Protein AF-A0A7R9W683-F1 (afdb_monomer_lite)

Structure (mmCIF, N/CA/C/O backbone):
data_AF-A0A7R9W683-F1
#
_entry.id   AF-A0A7R9W683-F1
#
loop_
_atom_site.group_PDB
_atom_site.id
_atom_site.type_symbol
_atom_site.label_atom_id
_atom_site.label_alt_id
_atom_site.label_comp_id
_atom_site.label_asym_id
_atom_site.label_entity_id
_atom_site.label_seq_id
_atom_site.pdbx_PDB_ins_code
_atom_site.Cartn_x
_atom_site.Cartn_y
_atom_site.Cartn_z
_atom_site.occupancy
_atom_site.B_iso_or_equiv
_atom_site.auth_seq_id
_atom_site.auth_comp_id
_atom_site.auth_asym_id
_atom_site.auth_atom_id
_atom_site.pdbx_PDB_model_num
ATOM 1 N N . LEU A 1 1 ? 19.081 -2.333 -15.603 1.00 41.56 1 LEU A N 1
ATOM 2 C CA . LEU A 1 1 ? 18.256 -3.449 -15.093 1.00 41.56 1 LEU A CA 1
ATOM 3 C C . LEU A 1 1 ? 17.687 -4.177 -16.300 1.00 41.56 1 LEU A C 1
ATOM 5 O O . LEU A 1 1 ? 17.137 -3.518 -17.168 1.00 41.56 1 LEU A O 1
ATOM 9 N N . SER A 1 2 ? 17.939 -5.477 -16.445 1.00 32.34 2 SER A N 1
ATOM 10 C CA . SER A 1 2 ? 17.509 -6.269 -17.605 1.00 32.34 2 SER A CA 1
ATOM 11 C C . SER A 1 2 ? 16.665 -7.442 -17.112 1.00 32.34 2 SER A C 1
ATOM 13 O O . SER A 1 2 ? 17.072 -8.120 -16.173 1.00 32.34 2 SER A O 1
ATOM 15 N N . SER A 1 3 ? 15.513 -7.635 -17.761 1.00 38.41 3 SER A N 1
ATOM 16 C CA . SER A 1 3 ? 14.578 -8.766 -17.687 1.00 38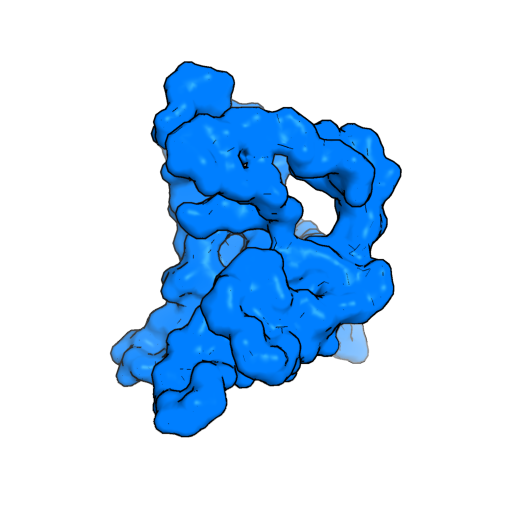.41 3 SER A CA 1
ATOM 17 C C . SER A 1 3 ? 13.923 -9.090 -16.333 1.00 38.41 3 SER A C 1
ATOM 19 O O . SER A 1 3 ? 14.549 -9.675 -15.454 1.00 38.41 3 SER A O 1
ATOM 21 N N . ASN A 1 4 ? 12.611 -8.837 -16.258 1.00 45.38 4 ASN A N 1
ATOM 22 C CA . ASN A 1 4 ? 11.605 -9.715 -15.641 1.00 45.38 4 ASN A CA 1
ATOM 23 C C . ASN A 1 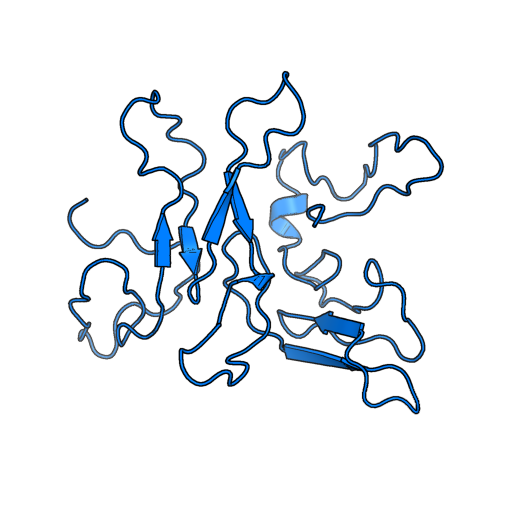4 ? 11.922 -10.294 -14.253 1.00 45.38 4 ASN A C 1
ATOM 25 O O . ASN A 1 4 ? 11.762 -11.497 -14.036 1.00 45.38 4 ASN A O 1
ATOM 29 N N . GLN A 1 5 ? 12.313 -9.463 -13.289 1.00 44.56 5 GLN A N 1
ATOM 30 C CA . GLN A 1 5 ? 12.116 -9.861 -11.897 1.00 44.56 5 GLN A CA 1
ATOM 31 C C . GLN A 1 5 ? 10.665 -9.542 -11.512 1.00 44.56 5 GLN A C 1
ATOM 33 O O . GLN A 1 5 ? 10.248 -8.395 -11.680 1.00 44.56 5 GLN A O 1
ATOM 38 N N . PRO A 1 6 ? 9.879 -10.538 -11.064 1.00 47.56 6 PRO A N 1
ATOM 39 C CA . PRO A 1 6 ? 8.508 -10.311 -10.641 1.00 47.56 6 PRO A CA 1
ATOM 40 C C . PRO A 1 6 ? 8.527 -9.353 -9.453 1.00 47.56 6 PRO A C 1
ATOM 42 O O . PRO A 1 6 ? 9.216 -9.601 -8.462 1.00 47.56 6 PRO A O 1
ATOM 45 N N . VAL A 1 7 ? 7.794 -8.248 -9.557 1.00 57.78 7 VAL A N 1
ATOM 46 C CA . VAL A 1 7 ? 7.534 -7.424 -8.376 1.00 57.78 7 VAL A CA 1
ATOM 47 C C . VAL A 1 7 ? 6.704 -8.273 -7.400 1.00 57.78 7 VAL A C 1
ATOM 49 O O . VAL A 1 7 ? 5.798 -8.975 -7.856 1.00 57.78 7 VAL A O 1
ATOM 52 N N . PRO A 1 8 ? 7.013 -8.280 -6.089 1.00 53.69 8 PRO A N 1
ATOM 53 C CA . PRO A 1 8 ? 6.605 -9.362 -5.179 1.00 53.69 8 PRO A CA 1
ATOM 54 C C . PRO A 1 8 ? 5.096 -9.590 -5.010 1.00 53.69 8 PRO A C 1
ATOM 56 O O . PRO A 1 8 ? 4.707 -10.581 -4.402 1.00 53.69 8 PRO A O 1
ATOM 59 N N . PHE A 1 9 ? 4.259 -8.685 -5.513 1.00 61.69 9 PHE A N 1
ATOM 60 C CA . PHE A 1 9 ? 2.810 -8.682 -5.324 1.00 61.69 9 PHE A CA 1
ATOM 61 C C . PHE A 1 9 ? 2.009 -8.664 -6.641 1.00 61.69 9 PHE A C 1
ATOM 63 O O . PHE A 1 9 ? 0.784 -8.609 -6.602 1.00 61.69 9 PHE A O 1
ATOM 70 N N . LEU A 1 10 ? 2.657 -8.684 -7.819 1.00 66.19 10 LEU A N 1
ATOM 71 C CA . LEU A 1 10 ? 1.923 -8.880 -9.074 1.00 66.19 10 LEU A CA 1
ATOM 72 C C . LEU A 1 10 ? 1.646 -10.371 -9.271 1.00 66.19 10 LEU A C 1
ATOM 74 O O . LEU A 1 10 ? 2.488 -11.118 -9.769 1.00 66.19 10 LEU A O 1
ATOM 78 N N . ASP A 1 11 ? 0.429 -10.782 -8.928 1.00 64.75 11 ASP A N 1
ATOM 79 C CA . ASP A 1 11 ? -0.003 -12.183 -8.978 1.00 64.75 11 ASP A CA 1
ATOM 80 C C . ASP A 1 11 ? -0.111 -12.746 -10.406 1.00 64.75 11 ASP A C 1
ATOM 82 O O . ASP A 1 11 ? -0.113 -13.964 -10.609 1.00 64.75 11 ASP A O 1
ATOM 86 N N . LYS A 1 12 ? -0.193 -11.874 -11.421 1.00 73.44 12 LYS A N 1
ATOM 87 C CA . LYS A 1 12 ? -0.367 -12.268 -12.824 1.00 73.44 12 LYS A CA 1
ATOM 88 C C . LYS A 1 12 ? 0.581 -11.510 -13.749 1.00 73.44 12 LYS A C 1
ATOM 90 O O . LYS A 1 12 ? 0.405 -10.330 -14.018 1.00 73.44 12 LYS A O 1
ATOM 95 N N . LEU A 1 13 ? 1.562 -12.237 -14.280 1.00 71.81 13 LEU A N 1
ATOM 96 C CA . LEU A 1 13 ? 2.600 -11.708 -15.181 1.00 71.81 13 LEU A CA 1
ATOM 97 C C . LEU A 1 13 ? 2.430 -12.171 -16.632 1.00 71.81 13 LEU A C 1
ATOM 99 O O . LEU A 1 13 ? 3.130 -11.707 -17.526 1.00 71.81 13 LEU A O 1
ATOM 103 N N . SER A 1 14 ? 1.529 -13.125 -16.863 1.00 80.56 14 SER A N 1
ATOM 104 C CA . SER A 1 14 ? 1.154 -13.585 -18.197 1.00 80.56 14 SER A CA 1
ATOM 105 C C . SER A 1 14 ? -0.266 -14.147 -18.195 1.00 80.56 14 SER A C 1
ATOM 107 O O . SER A 1 14 ? -0.787 -14.574 -17.160 1.00 80.56 14 SER A O 1
ATOM 109 N N . GLU A 1 15 ? -0.895 -14.168 -19.363 1.00 82.00 15 GLU A N 1
ATOM 110 C CA . GLU A 1 15 ? -2.189 -14.800 -19.605 1.00 82.00 15 GLU A CA 1
ATOM 111 C C . GLU A 1 15 ? -2.097 -15.640 -20.874 1.00 82.00 15 GLU A C 1
ATOM 113 O O . GLU A 1 15 ? -1.638 -15.159 -21.899 1.00 82.00 15 GLU A O 1
ATOM 118 N N . ASN A 1 16 ? -2.480 -16.919 -20.812 1.00 86.44 16 ASN A N 1
ATOM 119 C CA . ASN A 1 16 ? -2.367 -17.852 -21.945 1.00 86.44 16 ASN A CA 1
ATOM 120 C C . ASN A 1 16 ? -0.946 -17.966 -22.546 1.00 86.44 16 ASN A C 1
ATOM 122 O O . ASN A 1 16 ? -0.788 -18.333 -23.708 1.00 86.44 16 ASN A O 1
ATOM 126 N N . GLY A 1 17 ? 0.093 -17.691 -21.748 1.00 83.00 17 GLY A N 1
ATOM 127 C CA . GLY A 1 17 ? 1.488 -17.656 -22.205 1.00 83.00 17 GLY A CA 1
ATOM 128 C C . GLY A 1 17 ? 1.892 -16.356 -22.914 1.00 83.00 17 GLY A C 1
ATOM 129 O O . GLY A 1 17 ? 3.010 -16.271 -23.415 1.00 83.00 17 GLY A O 1
ATOM 130 N N . GLU A 1 18 ? 1.011 -15.357 -22.947 1.00 80.56 18 GLU A N 1
ATOM 131 C CA . GLU A 1 18 ? 1.241 -14.025 -23.508 1.00 80.56 18 GLU A CA 1
ATOM 132 C C . GLU A 1 18 ? 1.583 -13.031 -22.389 1.00 80.56 18 GLU A C 1
ATOM 134 O O . GLU A 1 18 ? 1.062 -13.132 -21.277 1.00 80.56 18 GLU A O 1
ATOM 139 N N . PHE A 1 19 ? 2.464 -12.073 -22.677 1.00 83.25 19 PHE A N 1
ATOM 140 C CA . PHE A 1 19 ? 2.863 -11.004 -21.759 1.00 83.25 19 PHE A CA 1
ATOM 141 C C . PHE A 1 19 ? 3.153 -9.719 -22.545 1.00 83.25 19 PHE A C 1
ATOM 143 O O . PHE A 1 19 ? 3.498 -9.780 -23.729 1.00 83.25 19 PHE A O 1
ATOM 150 N N . CYS A 1 20 ? 3.029 -8.565 -21.892 1.00 83.94 20 CYS A N 1
ATOM 151 C CA . CYS A 1 20 ? 3.414 -7.282 -22.471 1.00 83.94 20 CYS A CA 1
ATOM 152 C C . CYS A 1 20 ? 4.882 -6.951 -22.157 1.00 83.94 20 CYS A C 1
ATOM 154 O O . CYS A 1 20 ? 5.342 -7.124 -21.032 1.00 83.94 20 CYS A O 1
ATOM 156 N N . ASP A 1 21 ? 5.612 -6.461 -23.162 1.00 84.94 21 ASP A N 1
ATOM 157 C CA . ASP A 1 21 ? 6.947 -5.881 -22.985 1.00 84.94 21 ASP A CA 1
ATOM 158 C C . ASP A 1 21 ? 6.789 -4.390 -22.658 1.00 84.94 21 ASP A C 1
ATOM 160 O O . ASP A 1 21 ? 6.462 -3.582 -23.533 1.00 84.94 21 ASP A O 1
ATOM 164 N N . CYS A 1 22 ? 6.904 -4.049 -21.375 1.00 81.56 22 CYS A N 1
ATOM 165 C CA . CYS A 1 22 ? 6.576 -2.718 -20.878 1.00 81.56 22 CYS A CA 1
ATOM 166 C C . CYS A 1 22 ? 7.706 -1.710 -21.096 1.00 81.56 22 CYS A C 1
ATOM 168 O O . CYS A 1 22 ? 8.891 -2.023 -20.986 1.00 81.56 22 CYS A O 1
ATOM 170 N N . ALA A 1 23 ? 7.317 -0.462 -21.370 1.00 85.62 23 ALA A N 1
ATOM 171 C CA . ALA A 1 23 ? 8.251 0.654 -21.381 1.00 85.62 23 ALA A CA 1
ATOM 172 C C . ALA A 1 23 ? 8.852 0.880 -19.982 1.00 85.62 23 ALA A C 1
ATOM 174 O O . ALA A 1 23 ? 8.274 0.496 -18.966 1.00 85.62 23 ALA A O 1
ATOM 175 N N . GLU A 1 24 ? 10.006 1.544 -19.929 1.00 80.38 24 GLU A N 1
ATOM 176 C CA . GLU A 1 24 ? 10.659 1.903 -18.668 1.00 80.38 24 GLU A CA 1
ATOM 177 C C . GLU A 1 24 ? 9.709 2.688 -17.745 1.00 80.38 24 GLU A C 1
ATOM 179 O O . GLU A 1 24 ? 9.012 3.604 -18.189 1.00 80.38 24 GLU A O 1
ATOM 184 N N . GLY A 1 25 ? 9.662 2.299 -16.466 1.00 78.06 25 GLY A N 1
ATOM 185 C CA . GLY A 1 25 ? 8.756 2.878 -15.468 1.00 78.06 25 GLY A CA 1
ATOM 186 C C . GLY A 1 25 ? 7.320 2.339 -15.500 1.00 78.06 25 GLY A C 1
ATOM 187 O O . GLY A 1 25 ? 6.474 2.857 -14.773 1.00 78.06 25 GLY A O 1
ATOM 188 N N . TRP A 1 26 ? 7.029 1.311 -16.309 1.00 82.81 26 TRP A N 1
ATOM 189 C CA . TRP A 1 26 ? 5.717 0.658 -16.383 1.00 82.81 26 TRP A CA 1
ATOM 190 C C . TRP A 1 26 ? 5.795 -0.854 -16.151 1.00 82.81 26 TRP A C 1
ATOM 192 O O . TRP A 1 26 ? 6.744 -1.517 -16.562 1.00 82.81 26 TRP A O 1
ATOM 202 N N . THR A 1 27 ? 4.777 -1.407 -15.494 1.00 82.31 27 THR A N 1
ATOM 203 C CA . THR A 1 27 ? 4.651 -2.834 -15.159 1.00 82.31 27 THR A CA 1
ATOM 204 C C . THR A 1 27 ? 3.176 -3.245 -15.065 1.00 82.31 27 THR A C 1
ATOM 206 O O . THR A 1 27 ? 2.288 -2.415 -15.249 1.00 82.31 27 THR A O 1
ATOM 209 N N . GLY A 1 28 ? 2.900 -4.521 -14.798 1.00 76.94 28 GLY A N 1
ATOM 210 C CA . GLY A 1 28 ? 1.557 -5.108 -14.869 1.00 76.94 28 GLY A CA 1
ATOM 211 C C . GLY A 1 28 ? 1.388 -6.016 -16.083 1.00 76.94 28 GLY A C 1
ATOM 212 O O . GLY A 1 28 ? 2.220 -6.021 -16.992 1.00 76.94 28 GLY A O 1
ATOM 213 N N . LEU A 1 29 ? 0.311 -6.806 -16.099 1.00 78.81 29 LEU A N 1
ATOM 214 C CA . LEU A 1 29 ? 0.025 -7.717 -17.213 1.00 78.81 29 LEU A CA 1
ATOM 215 C C . LEU A 1 29 ? -0.158 -6.950 -18.533 1.00 78.81 29 LEU A C 1
ATOM 217 O O . LEU A 1 29 ? 0.167 -7.472 -19.597 1.00 78.81 29 LEU A O 1
ATOM 221 N N . GLN A 1 30 ? -0.676 -5.726 -18.446 1.00 83.69 30 GLN A N 1
ATOM 222 C CA . GLN A 1 30 ? -0.992 -4.826 -19.551 1.00 83.69 30 GLN A CA 1
ATOM 223 C C . GLN A 1 30 ? -0.175 -3.522 -19.494 1.00 83.69 30 GLN A C 1
ATOM 225 O O . GLN A 1 30 ? -0.507 -2.566 -20.196 1.00 83.69 30 GLN A O 1
ATOM 230 N N . CYS A 1 31 ? 0.897 -3.476 -18.694 1.00 82.81 31 CYS A N 1
ATOM 231 C CA . CYS A 1 31 ? 1.693 -2.270 -18.439 1.00 82.81 31 CYS A CA 1
ATOM 232 C C . CYS A 1 31 ? 0.876 -1.103 -17.852 1.00 82.81 31 CYS A C 1
ATOM 234 O O . CYS A 1 31 ? 1.128 0.058 -18.161 1.00 82.81 31 CYS A O 1
ATOM 236 N N . GLU A 1 32 ? -0.129 -1.415 -17.040 1.00 80.50 32 GLU A N 1
ATOM 237 C CA . GLU A 1 32 ? -1.100 -0.483 -16.470 1.00 80.50 32 GLU A CA 1
ATOM 238 C C . GLU A 1 32 ? -0.598 0.239 -15.209 1.00 80.50 32 GLU A C 1
ATOM 240 O O . GLU A 1 32 ? -1.148 1.272 -14.826 1.00 80.50 32 GLU A O 1
ATOM 245 N N . TYR A 1 33 ? 0.462 -0.264 -14.575 1.00 78.56 33 TYR A N 1
ATOM 246 C CA . TYR A 1 33 ? 0.992 0.291 -13.335 1.00 78.56 33 TYR A CA 1
ATOM 247 C C . TYR A 1 33 ? 2.286 1.051 -13.585 1.00 78.56 33 TYR A C 1
ATOM 249 O O . TYR A 1 33 ? 3.307 0.479 -13.972 1.00 78.56 33 TYR A O 1
ATOM 257 N N . LYS A 1 34 ? 2.260 2.352 -13.304 1.00 83.00 34 LYS A N 1
ATOM 258 C CA . LYS A 1 34 ? 3.475 3.160 -13.225 1.00 83.00 34 LYS A CA 1
ATOM 259 C C . LYS A 1 34 ? 4.228 2.820 -11.942 1.00 83.00 34 LYS A C 1
ATOM 261 O O . LYS A 1 34 ? 3.602 2.730 -10.884 1.00 83.00 34 LYS A O 1
ATOM 266 N N . TYR A 1 35 ? 5.546 2.682 -12.030 1.00 81.81 35 TYR A N 1
ATOM 267 C CA . TYR A 1 35 ? 6.397 2.438 -10.873 1.00 81.81 35 TYR A CA 1
ATOM 268 C C . TYR A 1 35 ? 7.617 3.362 -10.841 1.00 81.81 35 TYR A C 1
ATOM 270 O O . TYR A 1 35 ? 8.117 3.800 -11.878 1.00 81.81 35 TYR A O 1
ATOM 278 N N . GLU A 1 36 ? 8.114 3.619 -9.637 1.00 82.25 36 GLU A N 1
ATOM 279 C CA . GLU A 1 36 ? 9.391 4.272 -9.365 1.00 82.25 36 GLU A CA 1
ATOM 280 C C . GLU A 1 36 ? 10.226 3.382 -8.443 1.00 82.25 36 GLU A C 1
ATOM 282 O O . GLU A 1 36 ? 9.692 2.660 -7.604 1.00 82.25 36 GLU A O 1
ATOM 287 N N . VAL A 1 37 ? 11.544 3.405 -8.610 1.00 80.56 37 VAL A N 1
ATOM 288 C CA . VAL A 1 37 ? 12.479 2.592 -7.836 1.00 80.56 37 VAL A CA 1
ATOM 289 C C . VAL A 1 37 ? 13.334 3.516 -6.978 1.00 80.56 37 VAL A C 1
ATOM 291 O O . VAL A 1 37 ? 14.073 4.345 -7.504 1.00 80.56 37 VAL A O 1
ATOM 294 N N . CYS A 1 38 ? 13.279 3.361 -5.655 1.00 75.44 38 CYS A N 1
ATOM 295 C CA . CYS A 1 38 ? 13.804 4.380 -4.738 1.00 75.44 38 CYS A CA 1
ATOM 296 C C . CYS A 1 38 ? 15.335 4.460 -4.628 1.00 75.44 38 CYS A C 1
ATOM 298 O O . CYS A 1 38 ? 15.845 5.303 -3.897 1.00 75.44 38 CYS A O 1
ATOM 300 N N . TRP A 1 39 ? 16.086 3.615 -5.342 1.00 69.62 39 TRP A N 1
ATOM 301 C CA . TRP A 1 39 ? 17.550 3.534 -5.246 1.00 69.62 39 TRP A CA 1
ATOM 302 C C . TRP A 1 39 ? 18.314 4.182 -6.415 1.00 69.62 39 TRP A C 1
ATOM 304 O O . TRP A 1 39 ? 19.543 4.119 -6.455 1.00 69.62 39 TRP A O 1
ATOM 314 N N . GLU A 1 40 ? 17.644 4.851 -7.357 1.00 53.00 40 GLU A N 1
ATOM 315 C CA . GLU A 1 40 ? 18.298 5.456 -8.530 1.00 53.00 40 GLU A CA 1
ATOM 316 C C . GLU A 1 40 ? 18.825 6.892 -8.303 1.00 53.00 40 GLU A C 1
ATOM 318 O O . GLU A 1 40 ? 18.592 7.789 -9.116 1.00 53.00 40 GLU A O 1
ATOM 323 N N . LYS A 1 41 ? 19.597 7.142 -7.229 1.00 47.41 41 LYS A N 1
ATOM 324 C CA . LYS A 1 41 ? 20.403 8.379 -7.123 1.00 47.41 41 LYS A CA 1
ATOM 325 C C . LYS A 1 41 ? 21.900 8.108 -7.325 1.00 47.41 41 LYS A C 1
ATOM 327 O O . LYS A 1 41 ? 22.473 7.249 -6.659 1.00 47.41 41 LYS A O 1
ATOM 332 N N . PRO A 1 42 ? 22.575 8.828 -8.244 1.00 42.47 42 PRO A N 1
ATOM 333 C CA . PRO A 1 42 ? 23.995 8.621 -8.502 1.00 42.47 42 PRO A CA 1
ATOM 334 C C . PRO A 1 42 ? 24.845 9.073 -7.306 1.00 42.47 42 PRO A C 1
ATOM 336 O O . PRO A 1 42 ? 24.860 10.257 -6.976 1.00 42.47 42 PRO A O 1
ATOM 339 N N . GLY A 1 43 ? 25.613 8.149 -6.718 1.00 48.91 43 GLY A N 1
ATOM 340 C CA . GLY A 1 43 ? 26.691 8.473 -5.772 1.00 48.91 43 GLY A CA 1
ATOM 341 C C . GLY A 1 43 ? 26.638 7.791 -4.405 1.00 48.91 43 GLY A C 1
ATOM 342 O O . GLY A 1 43 ? 27.602 7.935 -3.657 1.00 48.91 43 GLY A O 1
ATOM 343 N N . GLU A 1 44 ? 25.587 7.033 -4.083 1.00 47.94 44 GLU A N 1
ATOM 344 C CA . GLU A 1 44 ? 25.449 6.387 -2.771 1.00 47.94 44 GLU A CA 1
ATOM 345 C C . GLU A 1 44 ? 25.621 4.864 -2.859 1.00 47.94 44 GLU A C 1
ATOM 347 O O . GLU A 1 44 ? 25.174 4.200 -3.797 1.00 47.94 44 GLU A O 1
ATOM 352 N N . ASN A 1 45 ? 26.384 4.316 -1.908 1.00 42.31 45 ASN A N 1
ATOM 353 C CA . ASN A 1 45 ? 26.746 2.905 -1.863 1.00 42.31 45 ASN A CA 1
ATOM 354 C C . ASN A 1 45 ? 25.521 2.054 -1.512 1.00 42.31 45 ASN A C 1
ATOM 356 O O . ASN A 1 45 ? 25.094 2.012 -0.368 1.00 42.31 45 ASN A O 1
ATOM 360 N N . PHE A 1 46 ? 25.026 1.345 -2.521 1.00 42.47 46 PHE A N 1
ATOM 361 C CA . PHE A 1 46 ? 24.359 0.043 -2.487 1.00 42.47 46 PHE A CA 1
ATOM 362 C C . PHE A 1 46 ? 24.070 -0.552 -1.094 1.00 42.47 46 PHE A C 1
ATOM 364 O O . PHE A 1 46 ? 24.855 -1.346 -0.571 1.00 42.47 46 PHE A O 1
ATOM 371 N N . SER A 1 47 ? 22.892 -0.251 -0.545 1.00 41.56 47 SER A N 1
ATOM 372 C CA . SER A 1 47 ? 22.203 -1.199 0.330 1.00 41.56 47 SER A CA 1
ATOM 373 C C . SER A 1 47 ? 21.295 -2.055 -0.548 1.00 41.56 47 SER A C 1
ATOM 375 O O . SER A 1 47 ? 20.301 -1.586 -1.094 1.00 41.56 47 SER A O 1
ATOM 377 N N . LEU A 1 48 ? 21.691 -3.310 -0.741 1.00 41.28 48 LEU A N 1
ATOM 378 C CA . LEU A 1 48 ? 20.973 -4.327 -1.519 1.00 41.28 48 LEU A CA 1
ATOM 379 C C . LEU A 1 48 ? 19.641 -4.746 -0.873 1.00 41.28 48 LEU A C 1
ATOM 381 O O . LEU A 1 48 ? 18.912 -5.532 -1.470 1.00 41.28 48 LEU A O 1
ATOM 385 N N . ASP A 1 49 ? 19.350 -4.269 0.339 1.00 47.53 49 ASP A N 1
ATOM 386 C CA . ASP A 1 49 ? 18.342 -4.887 1.200 1.00 47.53 49 ASP A CA 1
ATOM 387 C C . ASP A 1 49 ? 16.927 -4.330 1.043 1.00 47.53 49 ASP A C 1
ATOM 389 O O . ASP A 1 49 ? 15.984 -5.051 1.350 1.00 47.53 49 ASP A O 1
ATOM 393 N N . SER A 1 50 ? 16.721 -3.102 0.555 1.00 52.47 50 SER A N 1
ATOM 394 C CA . SER A 1 50 ? 15.360 -2.539 0.546 1.00 52.47 50 SER A CA 1
ATOM 395 C C . SER A 1 50 ? 14.604 -2.724 -0.766 1.00 52.47 50 SER A C 1
ATOM 397 O O . SER A 1 50 ? 13.393 -2.898 -0.712 1.00 52.47 50 SER A O 1
ATOM 399 N N . GLY A 1 51 ? 15.264 -2.708 -1.936 1.00 64.50 51 GLY A N 1
ATOM 400 C CA . GLY A 1 51 ? 14.618 -3.003 -3.230 1.00 64.50 51 GLY A CA 1
ATOM 401 C C . GLY A 1 51 ? 13.276 -2.286 -3.460 1.00 64.50 51 GLY A C 1
ATOM 402 O O . GLY A 1 51 ? 12.419 -2.821 -4.161 1.00 64.50 51 GLY A O 1
ATOM 403 N N . LEU A 1 52 ? 13.074 -1.123 -2.825 1.00 77.06 52 LEU A N 1
ATOM 404 C CA . LEU A 1 52 ? 11.756 -0.523 -2.655 1.00 77.06 52 LEU A CA 1
ATOM 405 C C . LEU A 1 52 ? 11.267 0.048 -3.984 1.00 77.06 52 LEU A C 1
ATOM 407 O O . LEU A 1 52 ? 11.958 0.845 -4.626 1.00 77.06 52 LEU A O 1
ATOM 411 N N . VAL A 1 53 ? 10.064 -0.365 -4.371 1.00 83.56 53 VAL A N 1
ATOM 412 C CA . VAL A 1 53 ? 9.380 0.091 -5.581 1.00 83.56 53 VAL A CA 1
ATOM 413 C C . VAL A 1 53 ? 8.060 0.746 -5.183 1.00 83.56 53 VAL A C 1
ATOM 415 O O . VAL A 1 53 ? 7.288 0.146 -4.444 1.00 83.56 53 VAL A O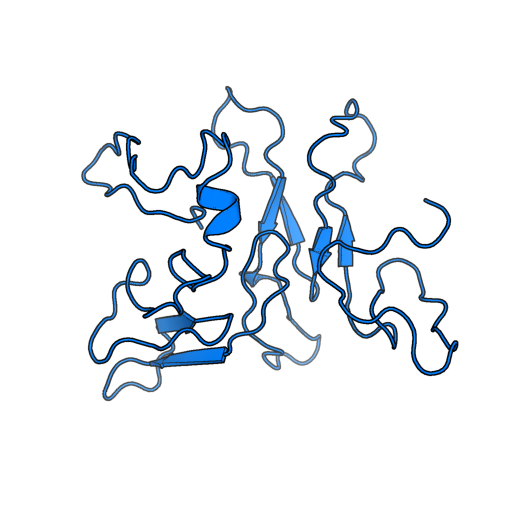 1
ATOM 418 N N . CYS A 1 54 ? 7.794 1.955 -5.657 1.00 85.38 54 CYS A N 1
ATOM 419 C CA . CYS A 1 54 ? 6.578 2.714 -5.376 1.00 85.38 54 CYS A CA 1
ATOM 420 C C . CYS A 1 54 ? 5.664 2.697 -6.600 1.00 85.38 54 CYS A C 1
ATOM 422 O O . CYS A 1 54 ? 6.127 2.942 -7.711 1.00 85.38 54 CYS A O 1
ATOM 424 N N . PHE A 1 55 ? 4.386 2.360 -6.423 1.00 86.31 55 PHE A N 1
ATOM 425 C CA . PHE A 1 55 ? 3.452 2.111 -7.525 1.00 86.31 55 PHE A CA 1
ATOM 426 C C . PHE A 1 55 ? 2.405 3.209 -7.666 1.00 86.31 55 PHE A C 1
ATOM 428 O O . PHE A 1 55 ? 2.304 4.115 -6.841 1.00 86.31 55 PHE A O 1
ATOM 435 N N . HIS A 1 56 ? 1.628 3.138 -8.746 1.00 85.50 56 HIS A N 1
ATOM 436 C CA . HIS A 1 56 ? 0.523 4.058 -9.032 1.00 85.50 56 HIS A CA 1
ATOM 437 C C . HIS A 1 56 ? 0.975 5.526 -9.110 1.00 85.50 56 HIS A C 1
ATOM 439 O O . HIS A 1 56 ? 0.211 6.452 -8.854 1.00 85.50 56 HIS A O 1
ATOM 445 N N . GLY A 1 57 ? 2.240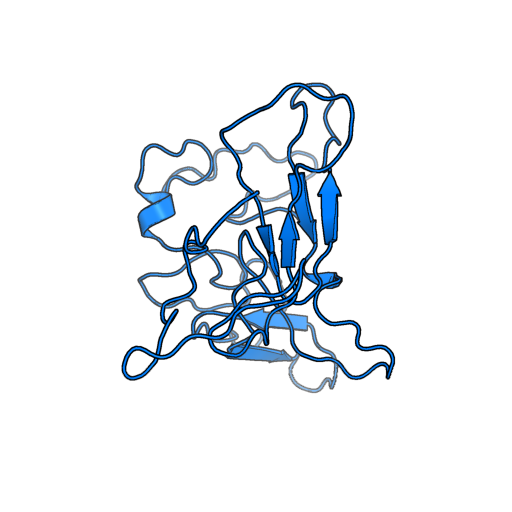 5.743 -9.487 1.00 82.38 57 GLY A N 1
ATOM 446 C CA . GLY A 1 57 ? 2.840 7.074 -9.569 1.00 82.38 57 GLY A CA 1
ATOM 447 C C . GLY A 1 57 ? 3.224 7.694 -8.225 1.00 82.38 57 GLY A C 1
ATOM 448 O O . GLY A 1 57 ? 3.550 8.877 -8.214 1.00 82.38 57 GLY A O 1
ATOM 449 N N . SER A 1 58 ? 3.209 6.924 -7.130 1.00 86.00 58 SER A N 1
ATOM 450 C CA . SER A 1 58 ? 3.736 7.390 -5.845 1.00 86.00 58 SER A CA 1
ATOM 451 C C . SER A 1 58 ? 5.233 7.683 -5.909 1.00 86.00 58 SER A C 1
ATOM 453 O O . SER A 1 58 ? 5.988 7.025 -6.626 1.00 86.00 58 SER A O 1
ATOM 455 N N . GLN A 1 59 ? 5.650 8.682 -5.138 1.00 85.25 59 GLN A N 1
ATOM 456 C CA . GLN A 1 59 ? 7.017 9.176 -5.084 1.00 85.25 59 GLN A CA 1
ATOM 457 C C . GLN A 1 59 ? 7.828 8.473 -4.001 1.00 85.25 59 GLN A C 1
ATOM 459 O O . GLN A 1 59 ? 7.349 8.216 -2.893 1.00 85.25 59 GLN A O 1
ATOM 464 N N . CYS A 1 60 ? 9.100 8.232 -4.304 1.00 83.31 60 CYS A N 1
ATOM 465 C CA . CYS A 1 60 ? 10.083 7.848 -3.307 1.00 83.31 60 CYS A CA 1
ATOM 466 C C . CYS A 1 60 ? 10.488 9.077 -2.490 1.00 83.31 60 CYS A C 1
ATOM 468 O O . CYS A 1 60 ? 11.108 10.009 -3.006 1.00 83.31 60 CYS A O 1
ATOM 470 N N . VAL A 1 61 ? 10.184 9.068 -1.195 1.00 83.50 61 VAL A N 1
ATOM 471 C CA . VAL A 1 61 ? 10.618 10.109 -0.261 1.00 83.50 61 VAL A CA 1
ATOM 472 C C . VAL A 1 61 ? 11.585 9.515 0.758 1.00 83.50 61 VAL A C 1
ATOM 474 O O . VAL A 1 61 ? 11.476 8.356 1.159 1.00 83.50 61 VAL A O 1
ATOM 477 N N . ASN A 1 62 ? 12.596 10.296 1.122 1.00 75.12 62 ASN A N 1
ATOM 478 C CA . ASN A 1 62 ? 13.591 9.904 2.110 1.00 75.12 62 ASN A CA 1
ATOM 479 C C . ASN A 1 62 ? 13.163 10.488 3.458 1.00 75.12 62 ASN A C 1
ATOM 481 O O . ASN A 1 62 ? 13.018 11.705 3.574 1.00 75.12 62 ASN A O 1
ATOM 485 N N . ASP A 1 63 ? 12.941 9.622 4.444 1.00 64.06 63 ASP A N 1
ATOM 486 C CA . ASP A 1 63 ? 12.483 10.008 5.782 1.00 64.06 63 ASP A CA 1
ATOM 487 C C . ASP A 1 63 ? 13.646 10.115 6.784 1.00 64.06 63 ASP A C 1
ATOM 489 O O . ASP A 1 63 ? 13.527 9.740 7.949 1.00 64.06 63 ASP A O 1
ATOM 493 N N . ALA A 1 64 ? 14.815 10.594 6.338 1.00 57.94 64 ALA A N 1
ATOM 494 C CA . ALA A 1 64 ? 15.949 10.909 7.208 1.00 57.94 64 ALA A CA 1
ATOM 495 C C . ALA A 1 64 ? 15.652 12.157 8.065 1.00 57.94 64 ALA A C 1
ATOM 497 O O . ALA A 1 64 ? 16.219 13.232 7.873 1.00 57.94 64 ALA A O 1
ATOM 498 N N . GLY A 1 65 ? 14.718 12.016 9.007 1.00 51.56 65 GLY A N 1
ATOM 499 C CA . GLY A 1 65 ? 14.447 12.969 10.082 1.00 51.56 65 GLY A CA 1
ATOM 500 C C . GLY A 1 65 ? 15.287 12.733 11.345 1.00 51.56 65 GLY A C 1
ATOM 501 O O . GLY A 1 65 ? 15.255 13.560 12.254 1.00 51.56 65 GLY A O 1
ATOM 502 N N . ASP A 1 66 ? 16.051 11.638 11.408 1.00 47.22 66 ASP A N 1
ATOM 503 C CA . ASP A 1 66 ? 16.948 11.294 12.515 1.00 47.22 66 ASP A CA 1
ATOM 504 C C . ASP A 1 66 ? 18.341 10.952 11.959 1.00 47.22 66 ASP A C 1
ATOM 506 O O . ASP A 1 66 ? 18.495 10.056 11.130 1.00 47.22 66 ASP A O 1
ATOM 510 N N . ASP A 1 67 ? 19.359 11.668 12.442 1.00 49.88 67 ASP A N 1
ATOM 511 C CA . ASP A 1 67 ? 20.787 11.604 12.067 1.00 49.88 67 ASP A CA 1
ATOM 512 C C . ASP A 1 67 ? 21.439 10.227 12.366 1.00 49.88 67 ASP A C 1
ATOM 514 O O . ASP A 1 67 ? 22.658 10.059 12.294 1.00 49.88 67 ASP A O 1
ATOM 518 N N . THR A 1 68 ? 20.634 9.235 12.760 1.00 48.78 68 THR A N 1
ATOM 519 C CA . THR A 1 68 ? 21.059 7.902 13.198 1.00 48.78 68 THR A CA 1
ATOM 520 C C . THR A 1 68 ? 20.589 6.757 12.296 1.00 48.78 68 THR A C 1
ATOM 522 O O . THR A 1 68 ? 21.138 5.658 12.410 1.00 48.78 68 THR A O 1
ATOM 525 N N . VAL A 1 69 ? 19.664 6.997 11.354 1.00 47.78 69 VAL A N 1
ATOM 526 C CA . VAL A 1 69 ? 19.263 6.016 10.328 1.00 47.78 69 VAL A CA 1
ATOM 527 C C . VAL A 1 69 ? 19.475 6.621 8.944 1.00 47.78 69 VAL A C 1
ATOM 529 O O . VAL A 1 69 ? 18.627 7.315 8.392 1.00 47.78 69 VAL A O 1
ATOM 532 N N . THR A 1 70 ? 20.647 6.349 8.380 1.00 47.88 70 THR A N 1
ATOM 533 C CA . THR A 1 70 ? 20.945 6.622 6.974 1.00 47.88 70 THR A CA 1
ATOM 534 C C . THR A 1 70 ? 19.968 5.836 6.086 1.00 47.88 70 THR A C 1
ATOM 536 O O . THR A 1 70 ? 19.893 4.613 6.195 1.00 47.88 70 THR A O 1
ATOM 539 N N . ASP A 1 71 ? 19.250 6.536 5.207 1.00 54.53 71 ASP A N 1
ATOM 540 C CA . ASP A 1 71 ? 18.589 5.999 4.002 1.00 54.53 71 ASP A CA 1
ATOM 541 C C . ASP A 1 71 ? 17.304 5.164 4.172 1.00 54.53 71 ASP A C 1
ATOM 543 O O . ASP A 1 71 ? 17.070 4.209 3.424 1.00 54.53 71 ASP A O 1
ATOM 547 N N . ALA A 1 72 ? 16.402 5.549 5.083 1.00 67.00 72 ALA A N 1
ATOM 548 C CA . ALA A 1 72 ? 15.049 4.980 5.128 1.00 67.00 72 ALA A CA 1
ATOM 549 C C . ALA A 1 72 ? 14.158 5.560 4.008 1.00 67.00 72 ALA A C 1
ATOM 551 O O . ALA A 1 72 ? 13.348 6.468 4.214 1.00 67.00 72 ALA A O 1
ATOM 552 N N . TRP A 1 73 ? 14.332 5.052 2.787 1.00 76.94 73 TRP A N 1
ATOM 553 C CA . TRP A 1 73 ? 13.435 5.345 1.669 1.00 76.94 73 TRP A CA 1
ATOM 554 C C . TRP A 1 73 ? 12.037 4.788 1.923 1.00 76.94 73 TRP A C 1
ATOM 556 O O . TRP A 1 73 ? 11.859 3.704 2.478 1.00 76.94 73 TRP A O 1
ATOM 566 N N . LYS A 1 74 ? 11.031 5.551 1.503 1.00 80.44 74 LYS A N 1
ATOM 567 C CA . LYS A 1 74 ? 9.633 5.314 1.837 1.00 80.44 74 LYS A CA 1
ATOM 568 C C . LYS A 1 74 ? 8.776 5.758 0.642 1.00 80.44 74 LYS A C 1
ATOM 570 O O . LYS A 1 74 ? 9.044 6.799 0.055 1.00 80.44 74 LYS A O 1
ATOM 575 N N . CYS A 1 75 ? 7.753 4.984 0.278 1.00 84.38 75 CYS A N 1
ATOM 576 C CA . CYS A 1 75 ? 6.774 5.439 -0.710 1.00 84.38 75 CYS A CA 1
ATOM 577 C C . CYS A 1 75 ? 5.796 6.422 -0.066 1.00 84.38 75 CYS A C 1
ATOM 579 O O . CYS A 1 75 ? 5.229 6.119 0.987 1.00 84.38 75 CYS A O 1
ATOM 581 N N . ASP A 1 76 ? 5.614 7.581 -0.693 1.00 86.25 76 ASP A N 1
ATOM 582 C CA . ASP A 1 76 ? 4.566 8.539 -0.359 1.00 86.25 76 ASP A CA 1
ATOM 583 C C . ASP A 1 76 ? 3.323 8.247 -1.204 1.00 86.25 76 ASP A C 1
ATOM 585 O O . ASP A 1 76 ? 3.177 8.719 -2.336 1.00 86.25 76 ASP A O 1
ATOM 589 N N . CYS A 1 77 ? 2.408 7.454 -0.649 1.00 87.00 77 CYS A N 1
ATOM 590 C CA . CYS A 1 77 ? 1.191 7.065 -1.350 1.00 87.00 77 CYS A CA 1
ATOM 591 C C . CYS A 1 77 ? 0.200 8.220 -1.542 1.00 87.00 77 CYS A C 1
ATOM 593 O O . CYS A 1 77 ? -0.721 8.072 -2.335 1.00 87.00 77 CYS A O 1
ATOM 595 N N . SER A 1 78 ? 0.381 9.372 -0.882 1.00 82.94 78 SER A N 1
ATOM 596 C CA . SER A 1 78 ? -0.469 10.549 -1.123 1.00 82.94 78 SER A CA 1
ATOM 597 C C . SER A 1 78 ? -0.237 11.168 -2.505 1.00 82.94 78 SER A C 1
ATOM 599 O O . SER A 1 78 ? -1.090 11.882 -3.026 1.00 82.94 78 SER A O 1
ATOM 601 N N . THR A 1 79 ? 0.916 10.868 -3.109 1.00 81.50 79 THR A N 1
ATOM 602 C CA . THR A 1 79 ? 1.262 11.256 -4.482 1.00 81.50 79 THR A CA 1
ATOM 603 C C . THR A 1 79 ? 0.902 10.191 -5.507 1.00 81.50 79 THR A C 1
ATOM 605 O O . THR A 1 79 ? 0.981 10.460 -6.709 1.00 81.50 79 THR A O 1
ATOM 608 N N . ALA A 1 80 ? 0.510 8.992 -5.049 1.00 79.25 80 ALA A N 1
ATOM 609 C CA . ALA A 1 80 ? -0.086 8.021 -5.942 1.00 79.25 80 ALA A CA 1
ATOM 610 C C . ALA A 1 80 ? -1.288 8.713 -6.569 1.00 79.25 80 ALA A C 1
ATOM 612 O O . ALA A 1 80 ? -2.148 9.231 -5.863 1.00 79.25 80 ALA A O 1
ATOM 613 N N . ALA A 1 81 ? -1.323 8.718 -7.895 1.00 63.03 81 ALA A N 1
ATOM 614 C CA . ALA A 1 81 ? -2.536 9.053 -8.599 1.00 63.03 81 ALA A CA 1
ATOM 615 C C . ALA A 1 81 ? -2.908 10.566 -8.554 1.00 63.03 81 ALA A C 1
ATOM 617 O O . ALA A 1 81 ? -4.028 10.964 -8.282 1.00 63.03 81 ALA A O 1
ATOM 618 N N . LEU A 1 82 ? -1.994 11.453 -8.955 1.00 55.47 82 LEU A N 1
ATOM 619 C CA . LEU A 1 82 ? -2.418 12.695 -9.622 1.00 55.47 82 LEU A CA 1
ATOM 620 C C . LEU A 1 82 ? -2.363 12.451 -11.131 1.00 55.47 82 LEU A C 1
ATOM 622 O O . LEU A 1 82 ? -1.280 12.467 -11.722 1.00 55.47 82 LEU A O 1
ATOM 626 N N . ASP A 1 83 ? -3.508 12.182 -11.766 1.00 52.00 83 ASP A N 1
ATOM 627 C CA . ASP A 1 83 ? -3.573 12.305 -13.222 1.00 52.00 83 ASP A CA 1
ATOM 628 C C . ASP A 1 83 ? -3.468 13.795 -13.617 1.00 52.00 83 ASP A C 1
ATOM 630 O O . ASP A 1 83 ? -3.778 14.696 -12.834 1.00 52.00 83 ASP A O 1
ATOM 634 N N . GLU A 1 84 ? -3.011 14.095 -14.836 1.00 52.47 84 GLU A N 1
ATOM 635 C CA . GLU A 1 84 ? -2.891 15.486 -15.314 1.00 52.47 84 GLU A CA 1
ATOM 636 C C . GLU A 1 84 ? -4.255 16.206 -15.442 1.00 52.47 84 GLU A C 1
ATOM 638 O O . GLU A 1 84 ? -4.300 17.395 -15.767 1.00 52.47 84 GLU A O 1
ATOM 643 N N . THR A 1 85 ? -5.372 15.504 -15.206 1.00 53.59 85 THR A N 1
ATOM 644 C CA . THR A 1 85 ? -6.743 16.023 -15.296 1.00 53.59 85 THR A CA 1
ATOM 645 C C . THR A 1 85 ? -7.340 16.402 -13.935 1.00 53.59 85 THR A C 1
ATOM 647 O O . THR A 1 85 ? -8.373 17.074 -13.899 1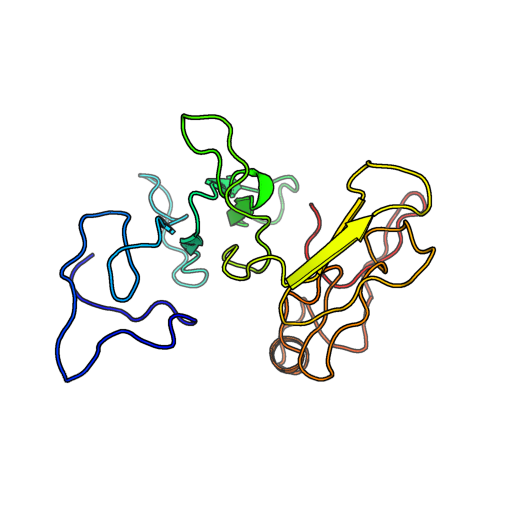.00 53.59 85 THR A O 1
ATOM 650 N N . GLY A 1 86 ? -6.667 16.064 -12.827 1.00 48.66 86 GLY A N 1
ATOM 651 C CA . GLY A 1 86 ? -7.136 16.306 -11.462 1.00 48.66 86 GLY A CA 1
ATOM 652 C C . GLY A 1 86 ? -8.245 15.349 -11.011 1.00 48.66 86 GLY A C 1
ATOM 653 O O . GLY A 1 86 ? -8.974 15.678 -10.074 1.00 48.66 86 GLY A O 1
ATOM 654 N N . TYR A 1 87 ? -8.410 14.208 -11.685 1.00 44.25 87 TYR A N 1
ATOM 655 C CA . TYR A 1 87 ? -9.327 13.145 -11.279 1.00 44.25 87 TYR A CA 1
ATOM 656 C C . TYR A 1 87 ? -8.600 12.202 -10.319 1.00 44.25 87 TYR A C 1
ATOM 658 O O . TYR A 1 87 ? -7.520 11.741 -10.666 1.00 44.25 87 TYR A O 1
ATOM 666 N N . ASP A 1 88 ? -9.181 11.943 -9.141 1.00 58.16 88 ASP A N 1
ATOM 667 C CA . ASP A 1 88 ? -8.659 11.049 -8.093 1.00 58.16 88 ASP A CA 1
ATOM 668 C C . ASP A 1 88 ? -8.681 9.581 -8.584 1.00 58.16 88 ASP A C 1
ATOM 670 O O . ASP A 1 88 ? -9.752 8.969 -8.643 1.00 58.16 88 ASP A O 1
ATOM 674 N N . PRO A 1 89 ? -7.546 9.004 -9.016 1.00 55.59 89 PRO A N 1
ATOM 675 C CA . PRO A 1 89 ? -7.453 7.668 -9.591 1.00 55.59 89 PRO A CA 1
ATOM 676 C C . PRO A 1 89 ? -7.348 6.564 -8.528 1.00 55.59 89 PRO A C 1
ATOM 678 O O . PRO A 1 89 ? -7.123 5.412 -8.894 1.00 55.59 89 PRO A O 1
ATOM 681 N N . GLY A 1 90 ? -7.526 6.886 -7.242 1.00 68.19 90 GLY A N 1
ATOM 682 C CA . GLY A 1 90 ? -7.621 5.908 -6.164 1.00 68.19 90 GLY A CA 1
ATOM 683 C C . GLY A 1 90 ? -6.701 6.227 -4.992 1.00 68.19 90 GLY A C 1
ATOM 684 O O . GLY A 1 90 ? -5.638 6.824 -5.136 1.00 68.19 90 GLY A O 1
ATOM 685 N N . MET A 1 91 ? -7.113 5.787 -3.806 1.00 85.38 91 MET A N 1
ATOM 686 C CA . MET A 1 91 ? -6.343 5.944 -2.575 1.00 85.38 91 MET A CA 1
ATOM 687 C C . MET A 1 91 ? -5.568 4.659 -2.323 1.00 85.38 91 MET A C 1
ATOM 689 O O . MET A 1 91 ? -6.164 3.587 -2.221 1.00 85.38 91 MET A O 1
ATOM 693 N N . PHE A 1 92 ? -4.243 4.765 -2.252 1.00 88.19 92 PHE A N 1
ATOM 694 C CA . PHE A 1 92 ? -3.351 3.610 -2.208 1.00 88.19 92 PHE A CA 1
ATOM 695 C C . PHE A 1 92 ? -2.619 3.499 -0.871 1.00 88.19 92 PHE A C 1
ATOM 697 O O . PHE A 1 92 ? -2.199 4.500 -0.294 1.00 88.19 92 PHE A O 1
ATOM 704 N N . ALA A 1 93 ? -2.435 2.277 -0.376 1.00 88.31 93 ALA A N 1
ATOM 705 C CA . ALA A 1 93 ? -1.652 1.994 0.823 1.00 88.31 93 ALA A CA 1
ATOM 706 C C . ALA A 1 93 ? -0.788 0.738 0.654 1.00 88.31 93 ALA A C 1
ATOM 708 O O . ALA A 1 93 ? -0.863 0.019 -0.343 1.00 88.31 93 ALA A O 1
ATOM 709 N N . GLY A 1 94 ? 0.046 0.486 1.659 1.00 85.31 94 GLY A N 1
ATOM 710 C CA . GLY A 1 94 ? 1.021 -0.597 1.676 1.00 85.31 94 GLY A CA 1
ATOM 711 C C . GLY A 1 94 ? 2.439 -0.080 1.496 1.00 85.31 94 GLY A C 1
ATOM 712 O O . GLY A 1 94 ? 2.670 1.072 1.139 1.00 85.31 94 GLY A O 1
ATOM 713 N N . GLU A 1 95 ? 3.402 -0.955 1.761 1.00 81.25 95 GLU A N 1
ATOM 714 C CA . GLU A 1 95 ? 4.833 -0.645 1.683 1.00 81.25 95 GLU A CA 1
ATOM 715 C C . GLU A 1 95 ? 5.241 -0.049 0.327 1.00 81.25 95 GLU A C 1
ATOM 717 O O . GLU A 1 95 ? 6.059 0.866 0.272 1.00 81.25 95 GLU A O 1
ATOM 722 N N . ASN A 1 96 ? 4.607 -0.530 -0.742 1.00 85.25 96 ASN A N 1
ATOM 723 C CA . ASN A 1 96 ? 4.850 -0.157 -2.129 1.00 85.25 96 ASN A CA 1
ATOM 724 C C . ASN A 1 96 ? 3.707 0.700 -2.711 1.00 85.25 96 ASN A C 1
ATOM 726 O O . ASN A 1 96 ? 3.673 0.936 -3.917 1.00 85.25 96 ASN A O 1
ATOM 730 N N . CYS A 1 97 ? 2.755 1.142 -1.880 1.00 88.62 97 CYS A N 1
ATOM 731 C CA . CYS A 1 97 ? 1.488 1.746 -2.311 1.00 88.62 97 CYS A CA 1
ATOM 732 C C . CYS A 1 97 ? 0.685 0.847 -3.262 1.00 88.62 97 CYS A C 1
ATOM 734 O O . CYS A 1 97 ? 0.048 1.334 -4.183 1.00 88.62 97 CYS A O 1
ATOM 736 N N . GLN A 1 98 ? 0.755 -0.470 -3.079 1.00 85.50 98 GLN A N 1
ATOM 737 C CA . GLN A 1 98 ? 0.222 -1.449 -4.024 1.00 85.50 98 GLN A CA 1
ATOM 738 C C . GLN A 1 98 ? -1.270 -1.758 -3.856 1.00 85.50 98 GLN A C 1
ATOM 740 O O . GLN A 1 98 ? -1.870 -2.363 -4.742 1.00 85.50 98 GLN A O 1
ATOM 745 N N . TYR A 1 99 ? -1.857 -1.421 -2.707 1.00 88.94 99 TYR A N 1
ATOM 746 C CA . TYR A 1 99 ? -3.239 -1.778 -2.409 1.00 88.94 99 TYR A CA 1
ATOM 747 C C . TYR A 1 99 ? -4.147 -0.576 -2.596 1.00 88.94 99 TYR A C 1
ATOM 749 O O . TYR A 1 99 ? -3.990 0.436 -1.917 1.00 88.94 99 TYR A O 1
ATOM 757 N N . GLU A 1 100 ? -5.114 -0.713 -3.492 1.00 87.94 100 GLU A N 1
ATOM 758 C CA . GLU A 1 100 ? -6.186 0.256 -3.686 1.00 87.94 100 GLU A CA 1
ATOM 759 C C . GLU A 1 100 ? -7.204 0.187 -2.536 1.00 87.94 100 GLU A C 1
ATOM 761 O O . GLU A 1 100 ? -7.453 -0.878 -1.954 1.00 87.94 100 GLU A O 1
ATOM 766 N N . ALA A 1 101 ? -7.805 1.331 -2.209 1.00 89.94 101 ALA A N 1
ATOM 767 C CA . ALA A 1 101 ? -8.882 1.437 -1.240 1.00 89.94 101 ALA A CA 1
ATOM 768 C C . ALA A 1 101 ? -10.033 0.486 -1.582 1.00 89.94 101 ALA A C 1
ATOM 770 O O . ALA A 1 101 ? -10.625 0.519 -2.657 1.00 89.94 101 ALA A O 1
ATOM 771 N N . THR A 1 102 ? -10.376 -0.349 -0.610 1.00 90.69 102 THR A N 1
ATOM 772 C CA . THR A 1 102 ? -11.518 -1.266 -0.676 1.00 90.69 102 THR A CA 1
ATOM 773 C C . THR A 1 102 ? -12.735 -0.741 0.069 1.00 90.69 102 THR A C 1
ATOM 775 O O . THR A 1 102 ? -13.850 -1.202 -0.183 1.00 90.69 102 THR A O 1
ATOM 778 N N . ASP A 1 103 ? -12.525 0.195 0.994 1.00 89.81 103 ASP A N 1
ATOM 779 C CA . ASP A 1 103 ? -13.589 0.884 1.703 1.00 89.81 103 ASP A CA 1
ATOM 780 C C . ASP A 1 103 ? -13.197 2.327 2.010 1.00 89.81 103 ASP A C 1
ATOM 782 O O . ASP A 1 103 ? -12.034 2.638 2.289 1.00 89.81 103 ASP A O 1
ATOM 786 N N . ALA A 1 104 ? -14.195 3.194 1.929 1.00 88.75 104 ALA A N 1
ATOM 787 C CA . ALA A 1 104 ? -14.056 4.631 1.987 1.00 88.75 104 ALA A CA 1
ATOM 788 C C . ALA A 1 104 ? -14.693 5.160 3.279 1.00 88.75 104 ALA A C 1
ATOM 790 O O . ALA A 1 104 ? -15.916 5.140 3.412 1.00 88.75 104 ALA A O 1
ATOM 791 N N . CYS A 1 105 ? -13.886 5.642 4.228 1.00 87.69 105 CYS A N 1
ATOM 792 C CA . CYS A 1 105 ? -14.377 6.102 5.521 1.00 87.69 105 CYS A CA 1
ATOM 793 C C . CYS A 1 105 ? -14.780 7.574 5.435 1.00 87.69 105 CYS A C 1
ATOM 795 O O . CYS A 1 105 ? -13.984 8.464 5.114 1.00 87.69 105 CYS A O 1
ATOM 797 N N . VAL A 1 106 ? -16.049 7.812 5.745 1.00 84.06 106 VAL A N 1
ATOM 798 C CA . VAL A 1 106 ? -16.685 9.127 5.788 1.00 84.06 106 VAL A CA 1
ATOM 799 C C . VAL A 1 106 ? -17.266 9.346 7.176 1.00 84.06 106 VAL A C 1
ATOM 801 O O . VAL A 1 106 ? -17.716 8.404 7.830 1.00 84.06 106 VAL A O 1
ATOM 804 N N . GLU A 1 107 ? -17.257 10.588 7.641 1.00 76.94 107 GLU A N 1
ATOM 805 C CA . GLU A 1 107 ? -17.918 10.932 8.896 1.00 76.94 107 GLU A CA 1
ATOM 806 C C . GLU A 1 107 ? -19.441 11.006 8.691 1.00 76.94 107 GLU A C 1
ATOM 808 O O . GLU A 1 107 ? -19.923 11.561 7.699 1.00 76.94 107 GLU A O 1
ATOM 813 N N . GLU A 1 108 ? -20.227 10.458 9.626 1.00 68.38 108 GLU A N 1
ATOM 814 C CA . GLU A 1 108 ? -21.689 10.501 9.533 1.00 68.38 108 GLU A CA 1
ATOM 815 C C . GLU A 1 108 ? -22.201 11.946 9.447 1.00 68.38 108 GLU A C 1
ATOM 817 O O . GLU A 1 108 ? -21.991 12.771 10.337 1.00 68.38 108 GLU A O 1
ATOM 822 N N . GLY A 1 109 ? -22.926 12.251 8.369 1.00 68.00 109 GLY A N 1
ATOM 823 C CA . GLY A 1 109 ? -23.495 13.579 8.146 1.00 68.00 109 GLY A CA 1
ATOM 824 C C . GLY A 1 109 ? -22.526 14.602 7.547 1.00 68.00 109 GLY A C 1
ATOM 825 O O . GLY A 1 109 ? -22.909 15.767 7.425 1.00 68.00 109 GLY A O 1
ATOM 826 N N . GLN A 1 110 ? -21.322 14.191 7.133 1.00 63.75 110 GLN A N 1
ATOM 827 C CA . GLN A 1 110 ? -20.416 15.011 6.328 1.00 63.75 110 GLN A CA 1
ATOM 828 C C . GLN A 1 110 ? -20.091 14.347 4.984 1.00 63.75 110 GLN A C 1
ATOM 830 O O . GLN A 1 110 ? -20.046 13.129 4.865 1.00 63.75 110 GLN A O 1
ATOM 835 N N . GLU A 1 111 ? -19.824 15.167 3.964 1.00 61.78 111 GLU A N 1
ATOM 836 C CA . GLU A 1 111 ? -19.244 14.715 2.685 1.00 61.78 111 GLU A CA 1
ATOM 837 C C . GLU A 1 111 ? -17.703 14.652 2.745 1.00 61.78 111 GLU A C 1
ATOM 839 O O . GLU A 1 111 ? -17.038 14.465 1.728 1.00 61.78 111 GLU A O 1
ATOM 844 N N . SER A 1 112 ? -17.122 14.844 3.933 1.00 71.94 112 SER A N 1
ATOM 845 C CA . SER A 1 112 ? -15.678 14.898 4.134 1.00 71.94 112 SER A CA 1
ATOM 846 C C . SER A 1 112 ? -15.098 13.495 4.276 1.00 71.94 112 SER A C 1
ATOM 848 O O . SER A 1 112 ? -15.468 12.727 5.165 1.00 71.94 112 SER A O 1
ATOM 850 N N . TRP A 1 113 ? -14.139 13.201 3.408 1.00 76.44 113 TRP A N 1
ATOM 851 C CA . TRP A 1 113 ? -13.247 12.061 3.517 1.00 76.44 113 TRP A CA 1
ATOM 852 C C . TRP A 1 113 ? -12.418 12.109 4.805 1.00 76.44 113 TRP A C 1
ATOM 854 O O . TRP A 1 113 ? -11.761 13.121 5.058 1.00 76.44 113 TRP A O 1
ATOM 864 N N . ILE A 1 114 ? -12.402 11.022 5.583 1.00 81.25 114 ILE A N 1
ATOM 865 C CA . ILE A 1 114 ? -11.572 10.925 6.799 1.00 81.25 114 ILE A CA 1
ATOM 866 C C . ILE A 1 114 ? -10.486 9.843 6.715 1.00 81.25 114 ILE A C 1
ATOM 868 O O . ILE A 1 114 ? -9.520 9.906 7.478 1.00 81.25 114 ILE A O 1
ATOM 872 N N . GLY A 1 115 ? -10.593 8.904 5.769 1.00 87.62 115 GLY A N 1
ATOM 873 C CA . GLY A 1 115 ? -9.554 7.924 5.435 1.00 87.62 115 GLY A CA 1
ATOM 874 C C . GLY A 1 115 ? -10.112 6.616 4.872 1.00 87.62 115 GLY A C 1
ATOM 875 O O . GLY A 1 115 ? -11.312 6.508 4.678 1.00 87.62 115 GLY A O 1
ATOM 876 N N . PHE A 1 116 ? -9.258 5.642 4.550 1.00 91.31 116 PHE A N 1
ATOM 877 C CA . PHE A 1 116 ? -9.623 4.432 3.796 1.00 91.31 116 PHE A CA 1
ATOM 878 C C . PHE A 1 116 ? -9.101 3.161 4.446 1.00 91.31 116 PHE A C 1
ATOM 880 O O . PHE A 1 116 ? -8.074 3.175 5.122 1.00 91.31 116 PHE A O 1
ATOM 887 N N . CYS A 1 117 ? -9.742 2.048 4.091 1.00 92.75 117 CYS A N 1
ATOM 888 C CA . CYS A 1 117 ? -9.243 0.703 4.340 1.00 92.75 117 CYS A CA 1
ATOM 889 C C . CYS A 1 117 ? -8.926 -0.009 3.017 1.00 92.75 117 CYS A C 1
ATOM 891 O O . CYS A 1 117 ? -9.704 0.050 2.061 1.00 92.75 117 CYS A O 1
ATOM 893 N N . VAL A 1 118 ? -7.813 -0.734 2.965 1.00 92.75 118 VAL A N 1
ATOM 894 C CA . VAL A 1 118 ? -7.419 -1.616 1.858 1.00 92.75 118 VAL A CA 1
ATOM 895 C C . VAL A 1 118 ? -7.630 -3.089 2.231 1.00 92.75 118 VAL A C 1
ATOM 897 O O . VAL A 1 118 ? -8.060 -3.399 3.343 1.00 92.75 118 VAL A O 1
ATOM 900 N N . ASN A 1 119 ? -7.362 -4.012 1.301 1.00 92.38 119 ASN A N 1
ATOM 901 C CA . ASN A 1 119 ? -7.395 -5.464 1.540 1.00 92.38 119 ASN A CA 1
ATOM 902 C C . ASN A 1 119 ? -8.685 -5.977 2.206 1.00 92.38 119 ASN A C 1
ATOM 904 O O . ASN A 1 119 ? -8.658 -6.836 3.085 1.00 92.38 119 ASN A O 1
ATOM 908 N N . ASN A 1 120 ? -9.831 -5.434 1.788 1.00 93.69 120 ASN A N 1
ATOM 909 C CA . ASN A 1 120 ? -11.164 -5.754 2.302 1.00 93.69 120 ASN A CA 1
ATOM 910 C C . ASN A 1 120 ? -11.405 -5.370 3.772 1.00 93.69 120 ASN A C 1
ATOM 912 O O . ASN A 1 120 ? -12.376 -5.850 4.364 1.00 93.69 120 ASN A O 1
ATOM 916 N N . GLY A 1 121 ? -10.583 -4.484 4.338 1.00 94.25 121 GLY A N 1
ATOM 917 C CA . GLY A 1 121 ? -10.885 -3.818 5.600 1.00 94.25 121 GLY A CA 1
ATOM 918 C C . GLY A 1 121 ? -12.182 -3.010 5.528 1.00 94.25 121 GLY A C 1
ATOM 919 O O . GLY A 1 121 ? -12.609 -2.593 4.449 1.00 94.25 121 GLY A O 1
ATOM 920 N N . LYS A 1 122 ? -12.827 -2.821 6.681 1.00 95.12 122 LYS A N 1
ATOM 921 C CA . LYS A 1 122 ? -14.095 -2.089 6.801 1.00 95.12 122 LYS A CA 1
ATOM 922 C C . LYS A 1 122 ? -13.982 -0.894 7.719 1.00 95.12 122 LYS A C 1
ATOM 924 O O . LYS A 1 122 ? -13.398 -1.001 8.791 1.00 95.12 122 LYS A O 1
ATOM 929 N N . CYS A 1 123 ? -14.570 0.223 7.314 1.00 92.69 123 CYS A N 1
ATOM 930 C CA . CYS A 1 123 ? -14.622 1.406 8.158 1.00 92.69 123 CYS A CA 1
ATOM 931 C C . CYS A 1 123 ? -15.535 1.152 9.361 1.00 92.69 123 CYS A C 1
ATOM 933 O O . CYS A 1 123 ? -16.684 0.734 9.208 1.00 92.69 123 CYS A O 1
ATOM 935 N N . LYS A 1 124 ? -15.032 1.418 10.564 1.00 91.44 124 LYS A N 1
ATOM 936 C CA . LYS A 1 124 ? -15.812 1.364 11.798 1.00 91.44 124 LYS A CA 1
ATOM 937 C C . LYS A 1 124 ? -16.753 2.561 11.858 1.00 91.44 124 LYS A C 1
ATOM 939 O O . LYS A 1 124 ? -16.325 3.708 11.741 1.00 91.44 124 LYS A O 1
ATOM 944 N N . GLU A 1 125 ? -18.034 2.296 12.090 1.00 87.38 125 GLU A N 1
ATOM 945 C CA . GLU A 1 125 ? -19.040 3.349 12.241 1.00 87.38 125 GLU A CA 1
ATOM 946 C C . GLU A 1 125 ? -18.695 4.275 13.420 1.00 87.38 125 GLU A C 1
ATOM 948 O O . GLU A 1 125 ? -18.402 3.824 14.529 1.00 87.38 125 GLU A O 1
ATOM 953 N N . GLY A 1 126 ? -18.725 5.588 13.174 1.00 83.69 126 GLY A N 1
ATOM 954 C CA . GLY A 1 126 ? -18.490 6.610 14.197 1.00 83.69 126 GLY A CA 1
ATOM 955 C C . GLY A 1 126 ? -17.042 6.744 14.686 1.00 83.69 126 GLY A C 1
ATOM 956 O O . GLY A 1 126 ? -16.807 7.478 15.647 1.00 83.69 126 GLY A O 1
ATOM 957 N N . VAL A 1 127 ? -16.070 6.072 14.057 1.00 84.25 127 VAL A N 1
ATOM 958 C CA . VAL A 1 127 ? -14.644 6.212 14.389 1.00 84.25 127 VAL A CA 1
ATOM 959 C C . VAL A 1 127 ? -13.976 7.165 13.405 1.00 84.25 127 VAL A C 1
ATOM 961 O O . VAL A 1 127 ? -13.882 6.879 12.216 1.00 84.25 127 VAL A O 1
ATOM 964 N N . THR A 1 128 ? -13.479 8.292 13.916 1.00 82.38 128 THR A N 1
ATOM 965 C CA . THR A 1 128 ? -12.764 9.301 13.117 1.00 82.38 128 THR A CA 1
ATOM 966 C C . THR A 1 128 ? -11.251 9.285 13.307 1.00 82.38 128 THR A C 1
ATOM 968 O O . THR A 1 128 ? -10.519 9.948 12.575 1.00 82.38 128 THR A O 1
ATOM 971 N N . GLU A 1 129 ? -10.763 8.517 14.279 1.00 83.69 129 GLU A N 1
ATOM 972 C CA . GLU A 1 129 ? -9.339 8.379 14.545 1.00 83.69 129 GLU A CA 1
ATOM 973 C C . GLU A 1 129 ? -8.686 7.486 13.487 1.00 83.69 129 GLU A C 1
ATOM 975 O O . GLU A 1 129 ? -9.011 6.300 13.378 1.00 83.69 129 GLU A O 1
ATOM 980 N N . GLN A 1 130 ? -7.757 8.046 12.703 1.00 80.12 130 GLN A N 1
ATOM 981 C CA . GLN A 1 130 ? -7.265 7.347 11.517 1.00 80.12 130 GLN A CA 1
ATOM 982 C C . GLN A 1 130 ? -6.494 6.060 11.810 1.00 80.12 130 GLN A C 1
ATOM 984 O O . GLN A 1 130 ? -6.531 5.106 11.041 1.00 80.12 130 GLN A O 1
ATOM 989 N N . SER A 1 131 ? -5.851 6.028 12.965 1.00 79.31 131 SER A N 1
ATOM 990 C CA . SER A 1 131 ? -5.116 4.892 13.508 1.00 79.31 131 SER A CA 1
ATOM 991 C C . SER A 1 131 ? -5.947 3.626 13.721 1.00 79.31 131 SER A C 1
ATOM 993 O O . SER A 1 131 ? -5.406 2.522 13.761 1.00 79.31 131 SER A O 1
ATOM 995 N N . ASN A 1 132 ? -7.256 3.788 13.920 1.00 83.56 132 ASN A N 1
ATOM 996 C CA . ASN A 1 132 ? -8.157 2.748 14.399 1.00 83.56 132 ASN A CA 1
ATOM 997 C C . ASN A 1 132 ? -9.456 2.707 13.583 1.00 83.56 132 ASN A C 1
ATOM 999 O O . ASN A 1 132 ? -10.401 2.021 13.973 1.00 83.56 132 ASN A O 1
ATOM 1003 N N . MET A 1 133 ? -9.525 3.414 12.451 1.00 89.12 133 MET A N 1
ATOM 1004 C CA . MET A 1 133 ? -10.750 3.510 11.652 1.00 89.12 133 MET A CA 1
ATOM 1005 C C . MET A 1 133 ? -11.138 2.180 10.995 1.00 89.12 133 MET A C 1
ATOM 1007 O O . MET A 1 133 ? -12.310 1.983 10.699 1.00 89.12 133 MET A O 1
ATOM 1011 N N . CYS A 1 134 ? -10.186 1.266 10.779 1.00 91.75 134 CYS A N 1
ATOM 1012 C CA . CYS A 1 134 ? -10.424 0.029 10.042 1.00 91.75 134 CYS A CA 1
ATOM 1013 C C . CYS A 1 134 ? -10.601 -1.202 10.947 1.00 91.75 134 CYS A C 1
ATOM 1015 O O . CYS A 1 134 ? -9.853 -1.426 11.903 1.00 91.75 134 CYS A O 1
ATOM 1017 N N . ASP A 1 135 ? -11.585 -2.032 10.607 1.00 94.56 135 ASP A N 1
ATOM 1018 C CA . ASP A 1 135 ? -11.701 -3.439 10.982 1.00 94.56 135 ASP A CA 1
ATOM 1019 C C . ASP A 1 135 ? -11.029 -4.296 9.902 1.00 94.56 135 ASP A C 1
ATOM 1021 O O . ASP A 1 135 ? -11.547 -4.438 8.790 1.00 94.56 135 ASP A O 1
ATOM 1025 N N . CYS A 1 136 ? -9.862 -4.857 10.221 1.00 91.50 136 CYS A N 1
ATOM 1026 C CA . CYS A 1 136 ? -9.079 -5.656 9.281 1.00 91.50 136 CYS A CA 1
ATOM 1027 C C . CYS A 1 136 ? -9.473 -7.141 9.300 1.00 91.50 136 CYS A C 1
ATOM 1029 O O . CYS A 1 136 ? -9.741 -7.690 10.374 1.00 91.50 136 CYS A O 1
ATOM 1031 N N . PRO A 1 137 ? -9.463 -7.831 8.141 1.00 92.81 137 PRO A N 1
ATOM 1032 C CA . PRO A 1 137 ? -9.536 -9.290 8.101 1.00 92.81 137 PRO A CA 1
ATOM 1033 C C . PRO A 1 137 ? -8.374 -9.941 8.870 1.00 92.81 137 PRO A C 1
ATOM 1035 O O . PRO A 1 137 ? -7.342 -9.313 9.084 1.00 92.81 137 PRO A O 1
ATOM 1038 N N . SER A 1 138 ? -8.513 -11.219 9.246 1.00 85.38 138 SER A N 1
ATOM 1039 C CA . SER A 1 138 ? -7.556 -11.933 10.121 1.00 85.38 138 SER A CA 1
ATOM 1040 C C . SER A 1 138 ? -6.106 -11.933 9.638 1.00 85.38 138 SER A C 1
ATOM 1042 O O . SER A 1 138 ? -5.185 -12.022 10.449 1.00 85.38 138 SER A O 1
ATOM 1044 N N . ASP A 1 139 ? -5.913 -11.844 8.327 1.00 85.62 139 ASP A N 1
ATOM 1045 C CA . ASP A 1 139 ? -4.605 -11.970 7.688 1.00 85.62 139 ASP A CA 1
ATOM 1046 C C . ASP A 1 139 ? -3.955 -10.595 7.451 1.00 85.62 139 ASP A C 1
ATOM 1048 O O . ASP A 1 139 ? -2.830 -10.514 6.959 1.00 85.62 139 ASP A O 1
ATOM 1052 N N . TRP A 1 140 ? -4.644 -9.513 7.842 1.00 86.56 140 TRP A N 1
ATOM 1053 C CA . TRP A 1 140 ? -4.246 -8.126 7.615 1.00 86.56 140 TRP A CA 1
ATOM 1054 C C . TRP A 1 140 ? -4.246 -7.284 8.892 1.00 86.56 140 TRP A C 1
ATOM 1056 O O . TRP A 1 140 ? -4.930 -7.565 9.875 1.00 86.56 140 TRP A O 1
ATOM 1066 N N . THR A 1 141 ? -3.450 -6.220 8.884 1.00 84.44 141 THR A N 1
ATOM 1067 C CA . THR A 1 141 ? -3.245 -5.324 10.024 1.00 84.44 141 THR A CA 1
ATOM 1068 C C . THR A 1 141 ? -2.681 -3.972 9.570 1.00 84.44 141 THR A C 1
ATOM 1070 O O . THR A 1 141 ? -2.396 -3.781 8.388 1.00 84.44 141 THR A O 1
ATOM 1073 N N . GLY A 1 142 ? -2.512 -3.043 10.510 1.00 80.38 142 GLY A N 1
ATOM 1074 C CA . GLY A 1 142 ? -2.176 -1.641 10.251 1.00 80.38 142 GLY A CA 1
ATOM 1075 C C . GLY A 1 142 ? -3.412 -0.731 10.234 1.00 80.38 142 GLY A C 1
ATOM 1076 O O . GLY A 1 142 ? -4.537 -1.238 10.230 1.00 80.38 142 GLY A O 1
ATOM 1077 N N . PRO A 1 143 ? -3.228 0.601 10.234 1.00 84.69 143 PRO A N 1
ATOM 1078 C CA . PRO A 1 143 ? -4.318 1.572 10.324 1.00 84.69 143 PRO A CA 1
ATOM 1079 C C . PRO A 1 143 ? -5.284 1.496 9.142 1.00 84.69 143 PRO A C 1
ATOM 1081 O O . PRO A 1 143 ? -6.458 1.830 9.286 1.00 84.69 143 PRO A O 1
ATOM 1084 N N . ARG A 1 144 ? -4.796 1.026 7.985 1.00 89.75 144 ARG A N 1
ATOM 1085 C CA . ARG A 1 144 ? -5.562 0.869 6.747 1.00 89.75 144 ARG A CA 1
ATOM 1086 C C . ARG A 1 144 ? -5.667 -0.594 6.305 1.00 89.75 144 ARG A C 1
ATOM 1088 O O . ARG A 1 144 ? -6.172 -0.844 5.218 1.00 89.75 144 ARG A O 1
ATOM 1095 N N . CYS A 1 145 ? -5.247 -1.564 7.123 1.00 91.38 145 CYS A N 1
ATOM 1096 C CA . CYS A 1 145 ? -5.176 -2.996 6.779 1.00 91.38 145 CYS A CA 1
ATOM 1097 C C . CYS A 1 145 ? -4.171 -3.333 5.663 1.00 91.38 145 CYS A C 1
ATOM 1099 O O . CYS A 1 145 ? -4.375 -4.239 4.856 1.00 91.38 145 CYS A O 1
ATOM 1101 N N . GLU A 1 146 ? -3.079 -2.584 5.592 1.00 87.06 146 GLU A N 1
ATOM 1102 C CA . GLU A 1 146 ? -2.112 -2.613 4.503 1.00 87.06 146 GLU A CA 1
ATOM 1103 C C . GLU A 1 146 ? -0.941 -3.593 4.703 1.00 87.06 146 GLU A C 1
ATOM 1105 O O . GLU A 1 146 ? -0.155 -3.815 3.779 1.00 87.06 146 GLU A O 1
ATOM 1110 N N . PHE A 1 147 ? -0.823 -4.208 5.883 1.00 81.75 147 PHE A N 1
ATOM 1111 C CA . PHE A 1 147 ? 0.239 -5.164 6.208 1.00 81.75 147 PHE A CA 1
ATOM 1112 C C . PHE A 1 147 ? -0.314 -6.565 6.448 1.00 81.75 147 PHE A C 1
ATOM 1114 O O . PHE A 1 147 ? -1.362 -6.719 7.069 1.00 81.75 147 PHE A O 1
ATOM 1121 N N . THR A 1 148 ? 0.405 -7.598 6.008 1.00 81.06 148 THR A N 1
ATOM 1122 C CA . THR A 1 148 ? 0.044 -8.984 6.328 1.00 81.06 148 THR A CA 1
ATOM 1123 C C . THR A 1 148 ? 0.430 -9.318 7.767 1.00 81.06 148 THR A C 1
ATOM 1125 O O . THR A 1 148 ? 1.491 -8.917 8.253 1.00 81.06 148 THR A O 1
ATOM 1128 N N . THR A 1 149 ? -0.396 -10.095 8.466 1.00 71.06 149 THR A N 1
ATOM 1129 C CA . THR A 1 149 ? -0.091 -10.538 9.839 1.00 71.06 149 THR A CA 1
ATOM 1130 C C . THR A 1 149 ? 1.085 -11.517 9.898 1.00 71.06 149 THR A C 1
ATOM 1132 O O . THR A 1 149 ? 1.732 -11.642 10.932 1.00 71.06 149 THR A O 1
ATOM 1135 N N . GLU A 1 150 ? 1.449 -12.161 8.788 1.00 66.44 150 GLU A N 1
ATOM 1136 C CA . GLU A 1 150 ? 2.649 -13.003 8.707 1.00 66.44 150 GLU A CA 1
ATOM 1137 C C . GLU A 1 150 ? 3.949 -12.190 8.780 1.00 66.44 150 GLU A C 1
ATOM 1139 O O . GLU A 1 150 ? 4.869 -12.596 9.498 1.00 66.44 150 GLU A O 1
ATOM 1144 N N . LYS A 1 151 ? 4.006 -11.006 8.138 1.00 57.16 151 LYS A N 1
ATOM 1145 C CA . LYS A 1 151 ? 5.141 -10.063 8.261 1.00 57.16 151 LYS A CA 1
ATOM 1146 C C . LYS A 1 151 ? 5.390 -9.649 9.719 1.00 57.16 151 LYS A C 1
ATOM 1148 O O . LYS A 1 151 ? 6.516 -9.356 10.091 1.00 57.16 151 LYS A O 1
ATOM 1153 N N . ILE A 1 152 ? 4.353 -9.716 10.550 1.00 52.16 152 ILE A N 1
ATOM 1154 C CA . ILE A 1 152 ? 4.364 -9.409 11.985 1.00 52.16 152 ILE A CA 1
ATOM 1155 C C . ILE A 1 152 ? 4.863 -10.590 12.859 1.00 52.16 152 ILE A C 1
ATOM 1157 O O . ILE A 1 152 ? 5.209 -10.400 14.023 1.00 52.16 152 ILE A O 1
ATOM 1161 N N . THR A 1 153 ? 4.917 -11.822 12.335 1.00 44.06 153 THR A N 1
ATOM 1162 C CA . THR A 1 153 ? 5.335 -13.031 13.092 1.00 44.06 153 THR A CA 1
ATOM 1163 C C . THR A 1 153 ? 6.742 -13.534 12.761 1.00 44.06 153 THR A C 1
ATOM 1165 O O . THR A 1 153 ? 7.275 -14.395 13.467 1.00 44.06 153 THR A O 1
ATOM 1168 N N . GLY A 1 154 ? 7.366 -13.002 11.707 1.00 40.25 154 GLY A N 1
ATOM 1169 C CA . GLY A 1 154 ? 8.802 -13.157 11.492 1.00 40.25 154 GLY A CA 1
ATOM 1170 C C . GLY A 1 154 ? 9.581 -12.404 12.572 1.00 40.25 154 GLY A C 1
ATOM 1171 O O . GLY A 1 154 ? 9.056 -11.483 13.185 1.00 40.25 154 GLY A O 1
ATOM 1172 N N . ASN A 1 155 ? 10.844 -12.764 12.810 1.00 41.84 155 ASN A N 1
ATOM 1173 C CA . ASN A 1 155 ? 11.770 -11.963 13.625 1.00 41.84 155 ASN A CA 1
ATOM 1174 C C . ASN A 1 155 ? 12.119 -10.634 12.916 1.00 41.84 155 ASN A C 1
ATOM 1176 O O . ASN A 1 155 ? 13.295 -10.336 12.719 1.00 41.84 155 ASN A O 1
ATOM 1180 N N . ASP A 1 156 ? 11.115 -9.879 12.478 1.00 45.62 156 ASP A N 1
ATOM 1181 C CA . ASP A 1 156 ? 11.239 -8.491 12.076 1.00 45.62 156 ASP A CA 1
ATOM 1182 C C . ASP A 1 156 ? 11.025 -7.634 13.338 1.00 45.62 156 ASP A C 1
ATOM 1184 O O . ASP A 1 156 ? 9.895 -7.506 13.826 1.00 45.62 156 ASP A O 1
ATOM 1188 N N . PRO A 1 157 ? 12.102 -7.094 13.937 1.00 43.25 157 PRO A N 1
ATOM 1189 C CA . PRO A 1 157 ? 12.023 -6.318 15.169 1.00 43.25 157 PRO A CA 1
ATOM 1190 C C . PRO A 1 157 ? 11.225 -5.011 15.025 1.00 43.25 157 PRO A C 1
ATOM 1192 O O . PRO A 1 157 ? 10.989 -4.357 16.038 1.00 43.25 157 PRO A O 1
ATOM 1195 N N . ALA A 1 158 ? 10.796 -4.625 13.816 1.00 43.06 158 ALA A N 1
ATOM 1196 C CA . ALA A 1 158 ? 9.970 -3.442 13.601 1.00 43.06 158 ALA A CA 1
ATOM 1197 C C . ALA A 1 158 ? 8.462 -3.683 13.814 1.00 43.06 158 ALA A C 1
ATOM 1199 O O . ALA A 1 158 ? 7.717 -2.713 13.949 1.00 43.06 158 ALA A O 1
ATOM 1200 N N . LEU A 1 159 ? 7.984 -4.936 13.821 1.00 48.06 159 LEU A N 1
ATOM 1201 C CA . LEU A 1 159 ? 6.551 -5.216 13.649 1.00 48.06 159 LEU A CA 1
ATOM 1202 C C . LEU A 1 159 ? 6.015 -6.427 14.433 1.00 48.06 159 LEU A C 1
ATOM 1204 O O . LEU A 1 159 ? 4.964 -6.943 14.067 1.00 48.06 159 LEU A O 1
ATOM 1208 N N . SER A 1 160 ? 6.657 -6.890 15.513 1.00 44.53 160 SER A N 1
ATOM 1209 C CA . SER A 1 160 ? 6.136 -8.040 16.274 1.00 44.53 160 SER A CA 1
ATOM 1210 C C . SER A 1 160 ? 4.769 -7.756 16.929 1.00 44.53 160 SER A C 1
ATOM 1212 O O . SER A 1 160 ? 4.491 -6.670 17.444 1.00 44.53 160 SER A O 1
ATOM 1214 N N . ALA A 1 161 ? 3.869 -8.745 16.893 1.00 44.81 161 ALA A N 1
ATOM 1215 C CA . ALA A 1 161 ? 2.443 -8.582 17.202 1.00 44.81 161 ALA A CA 1
ATOM 1216 C C . ALA A 1 161 ? 2.126 -8.156 18.649 1.00 44.81 161 ALA A C 1
ATOM 1218 O O . ALA A 1 161 ? 0.992 -7.755 18.922 1.00 44.81 161 ALA A O 1
ATOM 1219 N N . GLU A 1 162 ? 3.093 -8.236 19.558 1.00 48.91 162 GLU A N 1
ATOM 1220 C CA . GLU A 1 162 ? 2.897 -8.079 21.003 1.00 48.91 162 GLU A CA 1
ATOM 1221 C C . GLU A 1 162 ? 3.629 -6.861 21.589 1.00 48.91 162 GLU A C 1
ATOM 1223 O O . GLU A 1 162 ? 3.293 -6.443 22.694 1.00 48.91 162 GLU A O 1
ATOM 1228 N N . ASP A 1 163 ? 4.525 -6.214 20.837 1.00 50.38 163 ASP A N 1
ATOM 1229 C CA . ASP A 1 163 ? 5.362 -5.122 21.342 1.00 50.38 163 ASP A CA 1
ATOM 1230 C C . ASP A 1 163 ? 5.162 -3.827 20.549 1.00 50.38 163 ASP A C 1
ATOM 1232 O O . ASP A 1 163 ? 6.016 -3.408 19.768 1.00 50.38 163 ASP A O 1
ATOM 1236 N N . CYS A 1 164 ? 4.085 -3.092 20.845 1.00 53.34 164 CYS A N 1
ATOM 1237 C CA . CYS A 1 164 ? 4.165 -1.638 20.694 1.00 53.34 164 CYS A CA 1
ATOM 1238 C C . CYS A 1 164 ? 5.042 -1.088 21.829 1.00 53.34 164 CYS A C 1
ATOM 1240 O O . CYS A 1 164 ? 4.559 -0.595 22.846 1.00 53.34 164 CYS A O 1
ATOM 1242 N N . SER A 1 165 ? 6.352 -1.289 21.693 1.00 54.44 165 SER A N 1
ATOM 1243 C CA . SER A 1 165 ? 7.362 -0.975 22.709 1.00 54.44 165 SER A CA 1
ATOM 1244 C C . SER A 1 165 ? 7.981 0.413 22.529 1.00 54.44 165 SER A C 1
ATOM 1246 O O . SER A 1 165 ? 8.765 0.855 23.374 1.00 54.44 165 SER A O 1
ATOM 1248 N N . LEU A 1 166 ? 7.614 1.126 21.455 1.00 56.84 166 LEU A N 1
ATOM 1249 C CA . LEU A 1 166 ? 8.081 2.481 21.197 1.00 56.84 166 LEU A CA 1
ATOM 1250 C C . LEU A 1 166 ? 7.566 3.424 22.292 1.00 56.84 166 LEU A C 1
ATOM 1252 O O . LEU A 1 166 ? 6.364 3.640 22.447 1.00 56.84 166 LEU A O 1
ATOM 1256 N N . GLN A 1 167 ? 8.491 4.007 23.054 1.00 54.03 167 GLN A N 1
ATOM 1257 C CA . GLN A 1 167 ? 8.164 5.044 24.027 1.00 54.03 167 GLN A CA 1
ATOM 1258 C C . GLN A 1 167 ? 7.959 6.377 23.309 1.00 54.03 167 GLN A C 1
ATOM 1260 O O . GLN A 1 167 ? 8.892 7.155 23.122 1.00 54.03 167 GLN A O 1
ATOM 1265 N N . CYS A 1 168 ? 6.723 6.641 22.905 1.00 53.03 168 CYS A N 1
ATOM 1266 C CA . CYS A 1 168 ? 6.340 7.913 22.315 1.00 53.03 168 CYS A CA 1
ATOM 1267 C C . CYS A 1 168 ? 6.372 9.032 23.375 1.00 53.03 168 CYS A C 1
ATOM 1269 O O . CYS A 1 168 ? 5.770 8.932 24.446 1.00 53.03 168 CYS A O 1
ATOM 1271 N N . TYR A 1 169 ? 7.090 10.119 23.088 1.00 52.34 169 TYR A N 1
ATOM 1272 C CA . TYR A 1 169 ? 7.143 11.305 23.948 1.00 52.34 169 TYR A CA 1
ATOM 1273 C C . TYR A 1 169 ? 5.975 12.267 23.653 1.00 52.34 169 TYR A C 1
ATOM 1275 O O . TYR A 1 169 ? 5.270 12.122 22.659 1.00 52.34 169 TYR A O 1
ATOM 1283 N N . ASN A 1 170 ? 5.767 13.271 24.517 1.00 54.09 170 ASN A N 1
ATOM 1284 C CA . ASN A 1 170 ? 4.750 14.330 24.356 1.00 54.09 170 ASN A CA 1
ATOM 1285 C C . ASN A 1 170 ? 3.298 13.838 24.201 1.00 54.09 170 ASN A C 1
ATOM 1287 O O . ASN A 1 170 ? 2.472 14.530 23.612 1.00 54.09 170 ASN A O 1
ATOM 1291 N N . GLY A 1 171 ? 2.980 12.669 24.761 1.00 47.16 171 GLY A N 1
ATOM 1292 C CA . GLY A 1 171 ? 1.634 12.097 24.705 1.00 47.16 171 GLY A CA 1
ATOM 1293 C C . GLY A 1 171 ? 1.310 11.378 23.397 1.00 47.16 171 GLY A C 1
ATOM 1294 O O . GLY A 1 171 ? 0.141 11.109 23.154 1.00 47.16 171 GLY A O 1
ATOM 1295 N N . GLY A 1 172 ? 2.310 11.073 22.563 1.00 50.34 172 GLY A N 1
ATOM 1296 C CA . GLY A 1 172 ? 2.106 10.168 21.437 1.00 50.34 172 GLY A CA 1
ATOM 1297 C C . GLY A 1 172 ? 1.739 8.762 21.918 1.00 50.34 172 GLY A C 1
ATOM 1298 O O . GLY A 1 172 ? 2.171 8.327 22.987 1.00 50.34 172 GLY A O 1
ATOM 1299 N N . GLU A 1 173 ? 0.959 8.053 21.114 1.00 58.47 173 GLU A N 1
ATOM 1300 C CA . GLU A 1 173 ? 0.625 6.651 21.340 1.00 58.47 173 GLU A CA 1
ATOM 1301 C C . GLU A 1 173 ? 1.318 5.803 20.279 1.00 58.47 173 GLU A C 1
ATOM 1303 O O . GLU A 1 173 ? 1.326 6.146 19.097 1.00 58.47 173 GLU A O 1
ATOM 1308 N N . CYS A 1 174 ? 1.935 4.705 20.710 1.00 58.69 174 CYS A N 1
ATOM 1309 C CA . CYS A 1 174 ? 2.547 3.765 19.787 1.00 58.69 174 CYS A CA 1
ATOM 1310 C C . CYS A 1 174 ? 1.437 3.067 18.999 1.00 58.69 174 CYS A C 1
ATOM 1312 O O . CYS A 1 174 ? 0.522 2.483 19.585 1.00 58.69 174 CYS A O 1
ATOM 1314 N N . GLN A 1 175 ? 1.533 3.115 17.673 1.00 60.72 175 GLN A N 1
ATOM 1315 C CA . GLN A 1 175 ? 0.582 2.482 16.770 1.00 60.72 175 GLN A CA 1
ATOM 1316 C C . GLN A 1 175 ? 1.328 1.594 15.783 1.00 60.72 175 GLN A C 1
ATOM 1318 O O . GLN A 1 175 ? 2.440 1.903 15.359 1.00 60.72 175 GLN A O 1
ATOM 1323 N N . LYS A 1 176 ? 0.712 0.461 15.440 1.00 57.50 176 LYS A N 1
ATOM 1324 C CA . LYS A 1 176 ? 1.232 -0.425 14.400 1.00 57.50 176 LYS A CA 1
ATOM 1325 C C . LYS A 1 176 ? 0.960 0.208 13.050 1.00 57.50 176 LYS A C 1
ATOM 1327 O O . LYS A 1 176 ? -0.164 0.621 12.796 1.00 57.50 176 LYS A O 1
ATOM 1332 N N . GLY A 1 177 ? 1.968 0.219 12.196 1.00 52.03 177 GLY A N 1
ATOM 1333 C CA . GLY A 1 177 ? 1.909 0.826 10.878 1.00 52.03 177 GLY A CA 1
ATOM 1334 C C . GLY A 1 177 ? 3.107 1.730 10.654 1.00 52.03 177 GLY A C 1
ATOM 1335 O O . GLY A 1 177 ? 4.040 1.761 11.455 1.00 52.03 177 GLY A O 1
ATOM 1336 N N . LYS A 1 178 ? 3.093 2.453 9.543 1.00 46.84 178 LYS A N 1
ATOM 1337 C CA . LYS A 1 178 ? 4.121 3.438 9.229 1.00 46.84 178 LYS A CA 1
ATOM 1338 C C . LYS A 1 178 ? 3.611 4.819 9.631 1.00 46.84 178 LYS A C 1
ATOM 1340 O O . LYS A 1 178 ? 2.443 5.113 9.406 1.00 46.84 178 LYS A O 1
ATOM 1345 N N . ALA A 1 179 ? 4.469 5.644 10.225 1.00 41.69 179 ALA A N 1
ATOM 1346 C CA . ALA A 1 179 ? 4.144 7.049 10.441 1.00 41.69 179 ALA A CA 1
ATOM 1347 C C . ALA A 1 179 ? 4.051 7.767 9.080 1.00 41.69 179 ALA A C 1
ATOM 1349 O O . ALA A 1 179 ? 4.952 7.613 8.242 1.00 41.69 179 ALA A O 1
ATOM 1350 N N . ASP A 1 180 ? 2.958 8.506 8.871 1.00 41.97 180 ASP A N 1
ATOM 1351 C CA . ASP A 1 180 ? 2.791 9.420 7.732 1.00 41.97 180 ASP A CA 1
ATOM 1352 C C . ASP A 1 180 ? 3.816 10.568 7.827 1.00 41.97 180 ASP A C 1
ATOM 1354 O O . ASP A 1 180 ? 3.856 11.250 8.880 1.00 41.97 180 ASP A O 1
#

pLDDT: mean 70.14, std 17.4, range [32.34, 95.12]

Secondary structure (DSSP, 8-state):
--S-PPPTT---S-BTTB---PPTTEESTTS-EEEEETT--TT----TT---EEETT-EEEE---STTSTT-EEEEGGGTT--TT------EESTTS-EEEEEEEE-TT---EEEEEETT-EEPTT---GGG-EE--TTEESTTS-EETTTTTSS-TT--TT------STT----SS---

Organism: NCBI:txid2749911

InterPro domains:
  IPR000742 EGF-like domain [PS00022] (134-145)
  IPR000742 EGF-like domain [PS50026] (108-146)

Sequence (180 aa):
LSSNQPVPFLDKLSENGEFCDCAEGWTGLQCEYKYEVCWEKPGENFSLDSGLVCFHGSQCVNDAGDDTVTDAWKCDCSTAALDETGYDPGMFAGENCQYEATDACVEEGQESWIGFCVNNGKCKEGVTEQSNMCDCPSDWTGPRCEFTTEKITGNDPALSAEDCSLQCYNGGECQKGKAD

Foldseek 3Di:
DDDDDDDPPQPDQEDPNDADDEDPQFDHRPSPKGKDFQPPDPDDDDPVPCRAMAIQQWDWDFPPPDPPDPGPIFTDQVRRDDDPVRDRPFRFDARRSPWGFPEWDDAVPDPDGQDGAT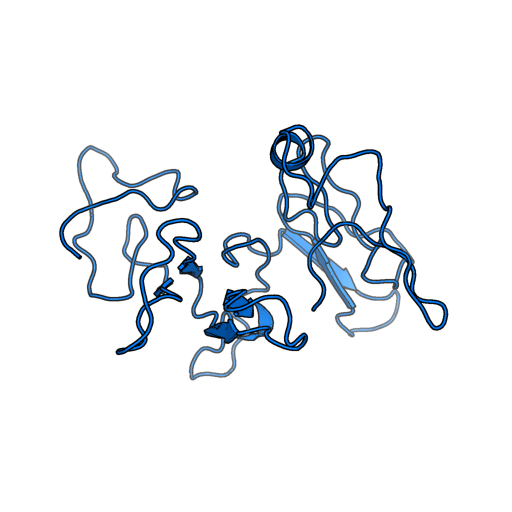PPWYADHRDSPQLCRTDEDPQFDTSRRHDGVVVQVPPPVLHPPPDLPDPDPPPDDRGGDDDD

Radius of gyration: 17.89 Å; chains: 1; bounding box: 50×34×48 Å